Protein AF-V9LJT0-F1 (afdb_monomer_lite)

Secondary structure (DSSP, 8-state):
-PPP--PPPPPTT-----HHHHHHHHHTHHHHHHHHHHHHHHHHHHHHHHHHHHHHHHHHHHHHHHHHHHHHHHHHHHHHHHHHHHT-PPEEEEETTEEEEE---S---SSS---------------PPPPP---

Foldseek 3Di:
DDDDDDDDDDDPPDDDDDVVVVCCVVPVPVVVVVVVVVVVVVVVVVVVVVVVVVVVVVVVVVVVVVVVVVVVVVVVVVVVVVVVVVVQDWDWDDDPVDIDTDTDDDDDPPPDDDPPPDDDDPDDPDDDDDDDDDD

InterPro domains:
  IPR019186 Nucleolar protein 12 [PF09805] (10-92)
  IPR019186 Nucleolar protein 12 [PTHR14577] (5-121)

pLDDT: mean 78.11, std 17.71, range [41.09, 97.5]

Organism: Callorhinchus milii (NCBI:txid7868)

Radius of gyration: 44.55 Å; chains: 1; bounding box: 91×82×110 Å

Structure (mmCIF, N/CA/C/O backbone):
data_AF-V9LJT0-F1
#
_entry.id   AF-V9LJT0-F1
#
loop_
_atom_site.group_PDB
_atom_site.id
_atom_site.type_symbol
_atom_site.label_atom_id
_atom_site.label_alt_id
_atom_site.label_comp_id
_atom_site.label_asym_id
_atom_site.label_entity_id
_atom_site.label_seq_id
_atom_site.pdbx_PDB_ins_code
_atom_site.Cartn_x
_atom_site.Cartn_y
_atom_site.Cartn_z
_atom_site.occupancy
_atom_site.B_iso_or_equiv
_atom_site.auth_seq_id
_atom_site.auth_comp_id
_atom_site.auth_asym_id
_atom_site.auth_atom_id
_atom_site.pdbx_PDB_model_num
ATOM 1 N N . MET A 1 1 ? 3.119 -29.505 -48.122 1.00 48.72 1 MET A N 1
ATOM 2 C CA . MET A 1 1 ? 4.091 -30.139 -47.200 1.00 48.72 1 MET A CA 1
ATOM 3 C C . MET A 1 1 ? 5.320 -29.236 -47.062 1.00 48.72 1 MET A C 1
ATOM 5 O O . MET A 1 1 ? 6.194 -29.288 -47.915 1.00 48.72 1 MET A O 1
ATOM 9 N N . GLY A 1 2 ? 5.370 -28.348 -46.063 1.00 54.59 2 GLY A N 1
ATOM 10 C CA . GLY A 1 2 ? 6.514 -27.445 -45.847 1.00 54.59 2 GLY A CA 1
ATOM 11 C C . GLY A 1 2 ? 7.481 -28.022 -44.814 1.00 54.59 2 GLY A C 1
ATOM 12 O O . GLY A 1 2 ? 7.089 -28.241 -43.670 1.00 54.59 2 GLY A O 1
ATOM 13 N N . LYS A 1 3 ? 8.733 -28.298 -45.200 1.00 58.88 3 LYS A N 1
ATOM 14 C CA . LYS A 1 3 ? 9.759 -28.801 -44.274 1.00 58.88 3 LYS A CA 1
ATOM 15 C C . LYS A 1 3 ? 10.220 -27.670 -43.348 1.00 58.88 3 LYS A C 1
ATOM 17 O O . LYS A 1 3 ? 10.777 -26.677 -43.808 1.00 58.88 3 LYS A O 1
ATOM 22 N N . ARG A 1 4 ? 9.999 -27.830 -42.040 1.00 60.34 4 ARG A N 1
ATOM 23 C CA . ARG A 1 4 ? 10.544 -26.946 -40.999 1.00 60.34 4 ARG A CA 1
ATOM 24 C C . ARG A 1 4 ? 12.040 -27.228 -40.849 1.00 60.34 4 ARG A C 1
ATOM 26 O O . ARG A 1 4 ? 12.428 -28.329 -40.472 1.00 60.34 4 ARG A O 1
ATOM 33 N N . GLN A 1 5 ? 12.870 -26.238 -41.156 1.00 62.62 5 GLN A N 1
ATOM 34 C CA . GLN A 1 5 ? 14.303 -26.264 -40.862 1.00 62.62 5 GLN A CA 1
ATOM 35 C C . GLN A 1 5 ? 14.486 -26.106 -39.343 1.00 62.62 5 GLN A C 1
ATOM 37 O O . GLN A 1 5 ? 14.169 -25.055 -38.786 1.00 62.62 5 GLN A O 1
ATOM 42 N N . HIS A 1 6 ? 14.969 -27.145 -38.661 1.00 57.81 6 HIS A N 1
ATOM 43 C CA . HIS A 1 6 ? 15.382 -27.053 -37.261 1.00 57.81 6 HIS A CA 1
ATOM 44 C C . HIS A 1 6 ? 16.831 -26.554 -37.213 1.00 57.81 6 HIS A C 1
ATOM 46 O O . HIS A 1 6 ? 17.746 -27.271 -37.611 1.00 57.81 6 HIS A O 1
ATOM 52 N N . LYS A 1 7 ? 17.055 -25.318 -36.744 1.00 65.44 7 LYS A N 1
ATOM 53 C CA . LYS A 1 7 ? 18.414 -24.838 -36.454 1.00 65.44 7 LYS A CA 1
ATOM 54 C C . LYS A 1 7 ? 18.955 -25.602 -35.241 1.00 65.44 7 LYS A C 1
ATOM 56 O O . LYS A 1 7 ? 18.362 -25.542 -34.167 1.00 65.44 7 LYS A O 1
ATOM 61 N N . ALA A 1 8 ? 20.052 -26.332 -35.432 1.00 70.25 8 ALA A N 1
ATOM 62 C CA . ALA A 1 8 ? 20.725 -27.070 -34.368 1.00 70.25 8 ALA A CA 1
ATOM 63 C C . ALA A 1 8 ? 21.274 -26.112 -33.297 1.00 70.25 8 ALA A C 1
ATOM 65 O O . ALA A 1 8 ? 21.804 -25.047 -33.622 1.00 70.25 8 ALA A O 1
ATOM 66 N N . ALA A 1 9 ? 21.143 -26.496 -32.025 1.00 70.25 9 ALA A N 1
ATOM 67 C CA . ALA A 1 9 ? 21.670 -25.727 -30.905 1.00 70.25 9 ALA A CA 1
ATOM 68 C C . ALA A 1 9 ? 23.215 -25.723 -30.923 1.00 70.25 9 ALA A C 1
ATOM 70 O O . ALA A 1 9 ? 23.825 -26.750 -31.240 1.00 70.25 9 ALA A O 1
ATOM 71 N N . PRO A 1 10 ? 23.862 -24.589 -30.601 1.00 67.94 10 PRO A N 1
ATOM 72 C CA . PRO A 1 10 ? 25.317 -24.491 -30.581 1.00 67.94 10 PRO A CA 1
ATOM 73 C C . PRO A 1 10 ? 25.921 -25.391 -29.492 1.00 67.94 10 PRO A C 1
ATOM 75 O O . PRO A 1 10 ? 25.362 -25.541 -28.405 1.00 67.94 10 PRO A O 1
ATOM 78 N N . ARG A 1 11 ? 27.071 -26.005 -29.794 1.00 74.94 11 ARG A N 1
ATOM 79 C CA . ARG A 1 11 ? 27.786 -26.906 -28.876 1.00 74.94 11 ARG A CA 1
ATOM 80 C C . ARG A 1 11 ? 28.473 -26.105 -27.754 1.00 74.94 11 ARG A C 1
ATOM 82 O O . ARG A 1 11 ? 29.006 -25.029 -28.034 1.00 74.94 11 ARG A O 1
ATOM 89 N N . PRO A 1 12 ? 28.528 -26.621 -26.512 1.00 68.56 12 PRO A N 1
ATOM 90 C CA . PRO A 1 12 ? 29.257 -25.967 -25.427 1.00 68.56 12 PRO A CA 1
ATOM 91 C C . PRO A 1 12 ? 30.751 -25.875 -25.782 1.00 68.56 12 PRO A C 1
ATOM 93 O O . PRO A 1 12 ? 31.402 -26.895 -25.990 1.00 68.56 12 PRO A O 1
ATOM 96 N N . GLY A 1 13 ? 31.270 -24.647 -25.908 1.00 69.75 13 GLY A N 1
ATOM 97 C CA . GLY A 1 13 ? 32.678 -24.359 -26.226 1.00 69.75 13 GLY A CA 1
ATOM 98 C C . GLY A 1 13 ? 32.938 -23.589 -27.529 1.00 69.75 13 GLY A C 1
ATOM 99 O O . GLY A 1 13 ? 34.070 -23.176 -27.762 1.00 69.75 13 GLY A O 1
ATOM 100 N N . SER A 1 14 ? 31.934 -23.338 -28.380 1.00 71.75 14 SER A N 1
ATOM 101 C CA . SER A 1 14 ? 32.137 -22.506 -29.576 1.00 71.75 14 SER A CA 1
ATOM 102 C C . SER A 1 14 ? 32.082 -21.011 -29.236 1.00 71.75 14 SER A C 1
ATOM 104 O O . SER A 1 14 ? 31.001 -20.468 -29.005 1.00 71.75 14 SER A O 1
ATOM 106 N N . VAL A 1 15 ? 33.229 -20.327 -29.245 1.00 74.75 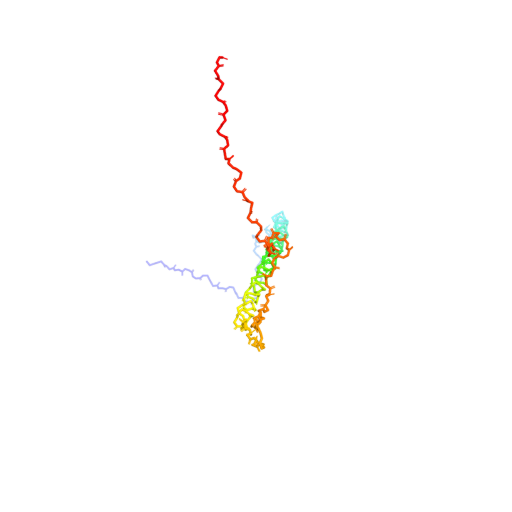15 VAL A N 1
ATOM 107 C CA . VAL A 1 15 ? 33.285 -18.857 -29.204 1.00 74.75 15 VAL A CA 1
ATOM 108 C C . VAL A 1 15 ? 33.133 -18.336 -30.632 1.00 74.75 15 VAL A C 1
ATOM 110 O O . VAL A 1 15 ? 34.067 -18.396 -31.429 1.00 74.75 15 VAL A O 1
ATOM 113 N N . SER A 1 16 ? 31.939 -17.858 -30.984 1.00 75.75 16 SER A N 1
ATOM 114 C CA . SER A 1 16 ? 31.675 -17.257 -32.294 1.00 75.75 16 SER A CA 1
ATOM 115 C C . SER A 1 16 ? 31.823 -15.739 -32.229 1.00 75.75 16 SER A C 1
ATOM 117 O O . SER A 1 16 ? 31.064 -15.071 -31.525 1.00 75.75 16 SER A O 1
ATOM 119 N N . PHE A 1 17 ? 32.754 -15.184 -33.000 1.00 79.62 17 PHE A N 1
ATOM 120 C CA . PHE A 1 17 ? 32.875 -13.740 -33.186 1.00 79.62 17 PHE A CA 1
ATOM 121 C C . PHE A 1 17 ? 32.018 -13.312 -34.376 1.00 79.62 17 PHE A C 1
ATOM 123 O O . PHE A 1 17 ? 32.456 -13.374 -35.521 1.00 79.62 17 PHE A O 1
ATOM 130 N N . SER A 1 18 ? 30.777 -12.904 -34.113 1.00 88.56 18 SER A N 1
ATOM 131 C CA . SER A 1 18 ? 29.933 -12.304 -35.146 1.00 88.56 18 SER A CA 1
ATOM 132 C C . SER A 1 18 ? 30.342 -10.846 -35.370 1.00 88.56 18 SER A C 1
ATOM 134 O O . SER A 1 18 ? 30.571 -10.073 -34.431 1.00 88.56 18 SER A O 1
ATOM 136 N N . GLU A 1 19 ? 30.423 -10.439 -36.633 1.00 88.94 19 GLU A N 1
ATOM 137 C CA . GLU A 1 19 ? 30.729 -9.049 -36.970 1.00 88.94 19 GLU A CA 1
ATOM 138 C C . GLU A 1 19 ? 29.647 -8.084 -36.482 1.00 88.94 19 GLU A C 1
ATOM 140 O O . GLU A 1 19 ? 29.955 -6.962 -36.089 1.00 88.94 19 GLU A O 1
ATOM 145 N N . GLU A 1 20 ? 28.388 -8.518 -36.458 1.00 88.44 20 GLU A N 1
ATOM 146 C CA . GLU A 1 20 ? 27.263 -7.718 -35.971 1.00 88.44 20 GLU A CA 1
ATOM 147 C C . GLU A 1 20 ? 27.395 -7.410 -34.477 1.00 88.44 20 GLU A C 1
ATOM 149 O O . GLU A 1 20 ? 27.335 -6.243 -34.083 1.00 88.44 20 GLU A O 1
ATOM 154 N N . SER A 1 21 ? 27.683 -8.418 -33.644 1.00 88.19 21 SER A N 1
ATOM 155 C CA . SER A 1 21 ? 27.914 -8.194 -32.213 1.00 88.19 21 SER A CA 1
ATOM 156 C C . SER A 1 21 ? 29.172 -7.360 -31.973 1.00 88.19 21 SER A C 1
ATOM 158 O O . SER A 1 21 ? 29.186 -6.531 -31.064 1.00 88.19 21 SER A O 1
ATOM 160 N N . ARG A 1 22 ? 30.206 -7.489 -32.819 1.00 89.19 22 ARG A N 1
ATOM 161 C CA . ARG A 1 22 ? 31.381 -6.603 -32.782 1.00 89.19 22 ARG A CA 1
ATOM 162 C C . ARG A 1 22 ? 31.010 -5.152 -33.106 1.00 89.19 22 ARG A C 1
ATOM 164 O O . ARG A 1 22 ? 31.436 -4.246 -32.391 1.00 89.19 22 ARG A O 1
ATOM 171 N N . ARG A 1 23 ? 30.211 -4.913 -34.151 1.00 91.38 23 ARG A N 1
ATOM 172 C CA . ARG A 1 23 ? 29.741 -3.570 -34.537 1.00 91.38 23 ARG A CA 1
ATOM 173 C C . ARG A 1 23 ? 28.893 -2.946 -33.435 1.00 91.38 23 ARG A C 1
ATOM 175 O O . ARG A 1 23 ? 29.111 -1.786 -33.093 1.00 91.38 23 ARG A O 1
ATOM 182 N N . GLU A 1 24 ? 27.985 -3.702 -32.829 1.00 90.69 24 GLU A N 1
ATOM 183 C CA . GLU A 1 24 ? 27.163 -3.216 -31.717 1.00 90.69 24 GLU A CA 1
ATOM 184 C C . GLU A 1 24 ? 27.987 -2.976 -30.445 1.00 90.69 24 GLU A C 1
ATOM 186 O O . GLU A 1 24 ? 27.782 -1.989 -29.730 1.00 90.69 24 GLU A O 1
ATOM 191 N N . PHE A 1 25 ? 28.993 -3.807 -30.181 1.00 89.88 25 PHE A N 1
ATOM 192 C CA . PHE A 1 25 ? 29.924 -3.567 -29.086 1.00 89.88 25 PHE A CA 1
ATOM 193 C C . PHE A 1 25 ? 30.704 -2.258 -29.288 1.00 89.88 25 PHE A C 1
ATOM 195 O O . PHE A 1 25 ? 30.734 -1.428 -28.378 1.00 89.88 25 PHE A O 1
ATOM 202 N N . LEU A 1 26 ? 31.256 -2.026 -30.482 1.00 93.50 26 LEU A N 1
ATOM 203 C CA . LEU A 1 26 ? 32.094 -0.857 -30.778 1.00 93.50 26 LEU A CA 1
ATOM 204 C C . LEU A 1 26 ? 31.316 0.443 -31.025 1.00 93.50 26 LEU A C 1
ATOM 206 O O . LEU A 1 26 ? 31.849 1.516 -30.779 1.00 93.50 26 LEU A O 1
ATOM 210 N N . THR A 1 27 ? 30.073 0.395 -31.502 1.00 92.75 27 THR A N 1
ATOM 211 C CA . THR A 1 27 ? 29.300 1.619 -31.817 1.00 92.75 27 THR A CA 1
ATOM 212 C C . THR A 1 27 ? 28.134 1.856 -30.853 1.00 92.75 27 THR A C 1
ATOM 214 O O . THR A 1 27 ? 27.718 2.991 -30.630 1.00 92.75 27 THR A O 1
ATOM 217 N N . GLY A 1 28 ? 27.648 0.811 -30.177 1.00 93.94 28 GLY A N 1
ATOM 218 C CA . GLY A 1 28 ? 26.494 0.855 -29.274 1.00 93.94 28 GLY A CA 1
ATOM 219 C C . GLY A 1 28 ? 26.749 1.488 -27.901 1.00 93.94 28 GLY A C 1
ATOM 220 O O . GLY A 1 28 ? 25.956 1.291 -26.981 1.00 93.94 28 GLY A O 1
ATOM 221 N N . PHE A 1 29 ? 27.831 2.251 -27.712 1.00 94.94 29 PHE A N 1
ATOM 222 C CA . PHE A 1 29 ? 28.150 2.884 -26.425 1.00 94.94 29 PHE A CA 1
ATOM 223 C C . PHE A 1 29 ? 27.045 3.822 -25.932 1.00 94.94 29 PHE A C 1
ATOM 225 O O . PHE A 1 29 ? 26.738 3.826 -24.737 1.00 94.94 29 PHE A O 1
ATOM 232 N N . HIS A 1 30 ? 26.438 4.602 -26.834 1.00 94.75 30 HIS A N 1
ATOM 233 C CA . HIS A 1 30 ? 25.325 5.482 -26.480 1.00 94.75 30 HIS A CA 1
ATOM 234 C C . HIS A 1 30 ? 24.110 4.670 -26.017 1.00 94.75 30 HIS A C 1
ATOM 236 O O . HIS A 1 30 ? 23.588 4.950 -24.939 1.00 94.75 30 HIS A O 1
ATOM 242 N N . LYS A 1 31 ? 23.745 3.604 -26.749 1.00 95.06 31 LYS A N 1
ATOM 243 C CA . LYS A 1 31 ? 22.671 2.676 -26.356 1.00 95.06 31 LYS A CA 1
ATOM 244 C C . LYS A 1 31 ? 22.905 2.127 -24.944 1.00 95.06 31 LYS A C 1
ATOM 246 O O . LYS A 1 31 ? 22.090 2.364 -24.060 1.00 95.06 31 LYS A O 1
ATOM 251 N N . ARG A 1 32 ? 24.082 1.544 -24.675 1.00 94.75 32 ARG A N 1
ATOM 252 C CA . ARG A 1 32 ? 24.428 1.004 -23.342 1.00 94.75 32 ARG A CA 1
ATOM 253 C C . ARG A 1 32 ? 24.471 2.067 -22.247 1.00 94.75 32 ARG A C 1
ATOM 255 O O . ARG A 1 32 ? 24.209 1.784 -21.080 1.00 94.75 32 ARG A O 1
ATOM 262 N N . LYS A 1 33 ? 24.874 3.300 -22.571 1.00 97.00 33 LYS A N 1
ATOM 263 C CA . LYS A 1 33 ? 24.863 4.414 -21.610 1.00 97.00 33 LYS A CA 1
ATOM 264 C C . LYS A 1 33 ? 23.425 4.791 -21.246 1.00 97.00 33 LYS A C 1
ATOM 266 O O . LYS A 1 33 ? 23.141 4.969 -20.064 1.00 97.00 33 LYS A O 1
ATOM 271 N N . VAL A 1 34 ? 22.535 4.876 -22.230 1.00 96.25 34 VAL A N 1
ATOM 272 C CA . VAL A 1 34 ? 21.106 5.142 -22.017 1.00 96.25 34 VAL A CA 1
ATOM 273 C C . VAL A 1 34 ? 20.450 4.002 -21.242 1.00 96.25 34 VAL A C 1
ATOM 275 O O . VAL A 1 34 ? 19.772 4.269 -20.257 1.00 96.25 34 VAL A O 1
ATOM 278 N N . GLU A 1 35 ? 20.712 2.747 -21.603 1.00 95.38 35 GLU A N 1
ATOM 279 C CA . GLU A 1 35 ? 20.187 1.570 -20.900 1.00 95.38 35 GLU A CA 1
ATOM 280 C C . GLU A 1 35 ? 20.605 1.538 -19.432 1.00 95.38 35 GLU A C 1
ATOM 282 O O . GLU A 1 35 ? 19.762 1.350 -18.561 1.00 95.38 35 GLU A O 1
ATOM 287 N N . ARG A 1 36 ? 21.887 1.794 -19.134 1.00 96.88 36 ARG A N 1
ATOM 288 C CA . ARG A 1 36 ? 22.366 1.874 -17.746 1.00 96.88 36 ARG A CA 1
ATOM 289 C C . ARG A 1 36 ? 21.667 2.978 -16.960 1.00 96.88 36 ARG A C 1
ATOM 291 O O . ARG A 1 36 ? 21.248 2.742 -15.833 1.00 96.88 36 ARG A O 1
ATOM 298 N N . ARG A 1 37 ? 21.512 4.168 -17.554 1.00 96.19 37 ARG A N 1
ATOM 299 C CA . ARG A 1 37 ? 20.787 5.283 -16.921 1.00 96.19 37 ARG A CA 1
ATOM 300 C C . ARG A 1 37 ? 19.332 4.913 -16.661 1.00 96.19 37 ARG A C 1
ATOM 302 O O . ARG A 1 37 ? 18.859 5.097 -15.547 1.00 96.19 37 ARG A O 1
ATOM 309 N N . LYS A 1 38 ? 18.656 4.346 -17.661 1.00 97.31 38 LYS A N 1
ATOM 310 C CA . LYS A 1 38 ? 17.263 3.912 -17.559 1.00 97.31 38 LYS A CA 1
ATOM 311 C C . LYS A 1 38 ? 17.091 2.860 -16.464 1.00 97.31 38 LYS A C 1
ATOM 313 O O . LYS A 1 38 ? 16.249 3.038 -15.592 1.00 97.31 38 LYS A O 1
ATOM 318 N N . LYS A 1 39 ? 17.946 1.833 -16.448 1.00 97.19 39 LYS A N 1
ATOM 319 C CA . LYS A 1 39 ? 17.936 0.781 -15.427 1.00 97.19 39 LYS A CA 1
ATOM 320 C C . LYS A 1 39 ? 18.092 1.361 -14.020 1.00 97.19 39 LYS A C 1
ATOM 322 O O . LYS A 1 39 ? 17.265 1.076 -13.166 1.00 97.19 39 LYS A O 1
ATOM 327 N N . ALA A 1 40 ? 19.067 2.246 -13.807 1.00 95.88 40 ALA A N 1
ATOM 328 C CA . ALA A 1 40 ? 19.248 2.901 -12.513 1.00 95.88 40 ALA A CA 1
ATOM 329 C C . ALA A 1 40 ? 18.015 3.731 -12.105 1.00 95.88 40 ALA A C 1
ATOM 331 O O . ALA A 1 40 ? 17.571 3.663 -10.961 1.00 95.88 40 ALA A O 1
ATOM 332 N N . THR A 1 41 ? 17.416 4.485 -13.036 1.00 95.88 41 THR A N 1
ATOM 333 C CA . THR A 1 41 ? 16.203 5.264 -12.733 1.00 95.88 41 THR A CA 1
ATOM 334 C C . THR A 1 41 ? 14.988 4.388 -12.448 1.00 95.88 41 THR A C 1
ATOM 336 O O . THR A 1 41 ? 14.180 4.737 -11.591 1.00 95.88 41 THR A O 1
ATOM 339 N N . ASP A 1 42 ? 14.846 3.266 -13.150 1.00 97.25 42 ASP A N 1
ATOM 340 C CA . ASP A 1 42 ? 13.718 2.354 -12.981 1.00 97.25 42 ASP A CA 1
ATOM 341 C C . ASP A 1 42 ? 13.840 1.582 -11.660 1.00 97.25 42 ASP A C 1
ATOM 343 O O . ASP A 1 42 ? 12.855 1.486 -10.931 1.00 97.25 42 ASP A O 1
ATOM 347 N N . GLU A 1 43 ? 15.047 1.149 -11.281 1.00 96.69 43 GLU A N 1
ATOM 348 C CA . GLU A 1 43 ? 15.327 0.547 -9.969 1.00 96.69 43 GLU A CA 1
ATOM 349 C C . GLU A 1 43 ? 15.018 1.514 -8.816 1.00 96.69 43 GLU A C 1
ATOM 351 O O . GLU A 1 43 ? 14.367 1.132 -7.844 1.00 96.69 43 GLU A O 1
ATOM 356 N N . ILE A 1 44 ? 15.421 2.786 -8.927 1.00 95.75 44 ILE A N 1
ATOM 357 C CA . ILE A 1 44 ? 15.102 3.809 -7.916 1.00 95.75 44 ILE A CA 1
ATOM 358 C C . ILE A 1 44 ? 13.584 4.020 -7.816 1.00 95.75 44 ILE A C 1
ATOM 360 O O . ILE A 1 44 ? 13.035 4.066 -6.715 1.00 95.75 44 ILE A O 1
ATOM 364 N N . LYS A 1 45 ? 12.883 4.112 -8.953 1.00 96.88 45 LYS A N 1
ATOM 365 C CA . LYS A 1 45 ? 11.419 4.266 -8.980 1.00 96.88 45 LYS A CA 1
ATOM 366 C C . LYS A 1 45 ? 10.696 3.062 -8.381 1.00 96.88 45 LYS A C 1
ATOM 368 O O . LYS A 1 45 ? 9.681 3.253 -7.715 1.00 96.88 45 LYS A O 1
ATOM 373 N N . GLN A 1 46 ? 11.173 1.844 -8.634 1.00 97.50 46 GLN A N 1
ATOM 374 C CA . GLN A 1 46 ? 10.597 0.625 -8.062 1.00 97.50 46 GLN A CA 1
ATOM 375 C C . GLN A 1 46 ? 10.739 0.617 -6.542 1.00 97.50 46 GLN A C 1
ATOM 377 O O . GLN A 1 46 ? 9.725 0.522 -5.854 1.00 97.50 46 GLN A O 1
ATOM 382 N N . LYS A 1 47 ? 11.951 0.855 -6.027 1.00 96.62 47 LYS A N 1
ATOM 383 C CA . LYS A 1 47 ? 12.202 0.943 -4.581 1.00 96.62 47 LYS A CA 1
ATOM 384 C C . LYS A 1 47 ? 11.332 2.006 -3.910 1.00 96.62 47 LYS A C 1
ATOM 386 O O . LYS A 1 47 ? 10.713 1.742 -2.888 1.00 96.62 47 LYS A O 1
ATOM 391 N N . LEU A 1 48 ? 11.201 3.188 -4.519 1.00 96.50 48 LEU A N 1
ATOM 392 C CA . LEU A 1 48 ? 10.342 4.248 -3.983 1.00 96.50 48 LEU A CA 1
ATOM 393 C C . LEU A 1 48 ? 8.863 3.829 -3.916 1.00 96.50 48 LEU A C 1
ATOM 395 O O . LEU A 1 48 ? 8.179 4.128 -2.940 1.00 96.50 48 LEU A O 1
ATOM 399 N N . LYS A 1 49 ? 8.355 3.142 -4.945 1.00 97.25 49 LYS A N 1
ATOM 400 C CA . LYS A 1 49 ? 6.969 2.648 -4.963 1.00 97.25 49 LYS A CA 1
ATOM 401 C C . LYS A 1 49 ? 6.730 1.562 -3.919 1.00 97.25 49 LYS A C 1
ATOM 403 O O . LYS A 1 49 ? 5.661 1.541 -3.313 1.00 97.25 49 LYS A O 1
ATOM 408 N N . GLU A 1 50 ? 7.691 0.667 -3.728 1.00 96.94 50 GLU A N 1
ATOM 409 C CA . GLU A 1 50 ? 7.623 -0.389 -2.717 1.00 96.94 50 GLU A CA 1
ATOM 410 C C . GLU A 1 50 ? 7.583 0.199 -1.308 1.00 96.94 50 GLU A C 1
ATOM 412 O O . GLU A 1 50 ? 6.679 -0.138 -0.547 1.00 96.94 50 GLU A O 1
ATOM 417 N N . GLU A 1 51 ? 8.456 1.162 -1.006 1.00 95.75 51 GLU A N 1
ATOM 418 C CA . GLU A 1 51 ? 8.446 1.879 0.273 1.00 95.75 51 GLU A CA 1
ATOM 419 C C . GLU A 1 51 ? 7.124 2.625 0.499 1.00 95.75 51 GLU A C 1
ATOM 421 O O . GLU A 1 51 ? 6.488 2.484 1.542 1.00 95.75 51 GLU A O 1
ATOM 426 N N . GLN A 1 52 ? 6.616 3.344 -0.508 1.00 95.31 52 GLN A N 1
ATOM 427 C CA . GLN A 1 52 ? 5.304 3.997 -0.406 1.00 95.31 52 GLN A CA 1
ATOM 428 C C . GLN A 1 52 ? 4.168 3.003 -0.152 1.00 95.31 52 GLN A C 1
ATOM 430 O O . GLN A 1 52 ? 3.237 3.299 0.600 1.00 95.31 52 GLN A O 1
ATOM 435 N N . ARG A 1 53 ? 4.207 1.835 -0.800 1.00 96.56 53 ARG A N 1
ATOM 436 C CA . ARG A 1 53 ? 3.208 0.784 -0.594 1.00 96.56 53 ARG A CA 1
ATOM 437 C C . ARG A 1 53 ? 3.305 0.224 0.819 1.00 96.56 53 ARG A C 1
ATOM 439 O O . ARG A 1 53 ? 2.271 0.062 1.459 1.00 96.56 53 ARG A O 1
ATOM 446 N N . ARG A 1 54 ? 4.520 -0.027 1.302 1.00 96.75 54 ARG A N 1
ATOM 447 C CA . ARG A 1 54 ? 4.781 -0.531 2.648 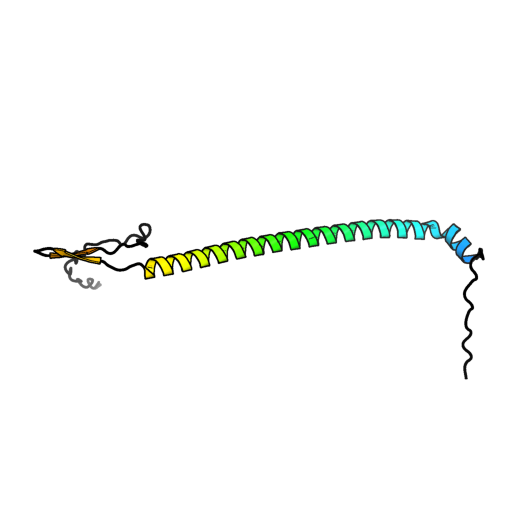1.00 96.75 54 ARG A CA 1
ATOM 448 C C . ARG A 1 54 ? 4.237 0.418 3.711 1.00 96.75 54 ARG A C 1
ATOM 450 O O . ARG A 1 54 ? 3.399 -0.003 4.499 1.00 96.75 54 ARG A O 1
ATOM 457 N N . VAL A 1 55 ? 4.584 1.702 3.635 1.00 96.06 55 VAL A N 1
ATOM 458 C CA . VAL A 1 55 ? 4.097 2.732 4.569 1.00 96.06 55 VAL A CA 1
ATOM 459 C C . VAL A 1 55 ? 2.568 2.816 4.572 1.00 96.06 55 VAL A C 1
ATOM 461 O O . VAL A 1 55 ? 1.948 2.919 5.628 1.00 96.06 55 VAL A O 1
ATOM 464 N N . LYS A 1 56 ? 1.921 2.745 3.400 1.00 95.81 56 LYS A N 1
ATOM 465 C CA . LYS A 1 56 ? 0.450 2.755 3.314 1.00 95.81 56 LYS A CA 1
ATOM 466 C C . LYS A 1 56 ? -0.181 1.538 3.984 1.00 95.81 56 LYS A C 1
ATOM 468 O O . LYS A 1 56 ? -1.191 1.686 4.666 1.00 95.81 56 LYS A O 1
ATOM 473 N N . VAL A 1 57 ? 0.388 0.353 3.769 1.00 96.38 57 VAL A N 1
ATOM 474 C CA . VAL A 1 57 ? -0.112 -0.895 4.358 1.00 96.38 57 VAL A CA 1
ATOM 475 C C . VAL A 1 57 ? 0.092 -0.899 5.869 1.00 96.38 57 VAL A C 1
ATOM 477 O O . VAL A 1 57 ? -0.842 -1.232 6.590 1.00 96.38 57 VAL A O 1
ATOM 480 N N . GLU A 1 58 ? 1.266 -0.490 6.350 1.00 95.25 58 GLU A N 1
ATOM 481 C CA . GLU A 1 58 ? 1.567 -0.387 7.783 1.00 95.25 58 GLU A CA 1
ATOM 482 C C . GLU A 1 58 ? 0.611 0.598 8.468 1.00 95.25 58 GLU A C 1
ATOM 484 O O . GLU A 1 58 ? -0.096 0.208 9.394 1.00 95.25 58 GLU A O 1
ATOM 489 N N . ARG A 1 59 ? 0.451 1.810 7.920 1.00 95.69 59 ARG A N 1
ATOM 490 C CA . ARG A 1 59 ? -0.500 2.804 8.443 1.00 95.69 59 ARG A CA 1
ATOM 491 C C . ARG A 1 59 ? -1.942 2.297 8.452 1.00 95.69 59 ARG A C 1
ATOM 493 O O . ARG A 1 59 ? -2.687 2.565 9.390 1.00 95.69 59 ARG A O 1
ATOM 500 N N . HIS A 1 60 ? -2.369 1.599 7.399 1.00 96.12 60 HIS A N 1
ATOM 501 C CA . HIS A 1 60 ? -3.720 1.044 7.347 1.00 96.12 60 HIS A CA 1
ATOM 502 C C . HIS A 1 60 ? -3.910 -0.066 8.383 1.00 96.12 60 HIS A C 1
ATOM 504 O O . HIS A 1 60 ? -4.930 -0.090 9.064 1.00 96.12 60 HIS A O 1
ATOM 510 N N . LYS A 1 61 ? -2.919 -0.947 8.545 1.00 96.50 61 LYS A N 1
ATOM 511 C CA . LYS A 1 61 ? -2.939 -2.011 9.551 1.00 96.50 61 LYS A CA 1
ATOM 512 C C . LYS A 1 61 ? -3.018 -1.440 10.965 1.00 96.50 61 LYS A C 1
ATOM 514 O O . LYS A 1 61 ? -3.816 -1.921 11.759 1.00 96.50 61 LYS A O 1
ATOM 519 N N . GLU A 1 62 ? -2.227 -0.414 11.264 1.00 95.00 62 GLU A N 1
ATOM 520 C CA . GLU A 1 62 ? -2.278 0.290 12.548 1.00 95.00 62 GLU A CA 1
ATOM 521 C C . GLU A 1 62 ? -3.641 0.941 12.773 1.00 95.00 62 GLU A C 1
ATOM 523 O O . GLU A 1 62 ? -4.241 0.750 13.823 1.00 95.00 62 GLU A O 1
ATOM 528 N N . TYR A 1 63 ? -4.176 1.641 11.770 1.00 93.31 63 TYR A N 1
ATOM 529 C CA . TYR A 1 63 ? -5.502 2.247 11.861 1.00 93.31 63 TYR A CA 1
ATOM 530 C C . TYR A 1 63 ? -6.601 1.213 12.146 1.00 93.31 63 TYR A C 1
ATOM 532 O O . TYR A 1 63 ? -7.427 1.420 13.032 1.00 93.31 63 TYR A O 1
ATOM 540 N N . VAL A 1 64 ? -6.593 0.088 11.426 1.00 95.12 64 VAL A N 1
ATOM 541 C CA . VAL A 1 64 ? -7.549 -1.009 11.638 1.00 95.12 64 VAL A CA 1
ATOM 542 C C . VAL A 1 64 ? -7.383 -1.616 13.028 1.00 95.12 64 VAL A C 1
ATOM 544 O O . VAL A 1 64 ? -8.381 -1.879 13.687 1.00 95.12 64 VAL A O 1
ATOM 547 N N . LYS A 1 65 ? -6.144 -1.787 13.501 1.00 96.06 65 LYS A N 1
ATOM 548 C CA . LYS A 1 65 ? -5.865 -2.286 14.849 1.00 96.06 65 LYS A CA 1
ATOM 549 C C . LYS A 1 65 ? -6.438 -1.355 15.923 1.00 96.06 65 LYS A C 1
ATOM 551 O O . LYS A 1 65 ? -7.196 -1.823 16.758 1.00 96.06 65 LYS A O 1
ATOM 556 N N . MET A 1 66 ? -6.158 -0.053 15.858 1.00 93.44 66 MET A N 1
ATOM 557 C CA . MET A 1 66 ? -6.695 0.923 16.821 1.00 93.44 66 MET A CA 1
ATOM 558 C C . MET A 1 66 ? -8.228 0.970 16.806 1.00 93.44 66 MET A C 1
ATOM 560 O O . MET A 1 66 ? -8.869 1.164 17.836 1.00 93.44 66 MET A O 1
ATOM 564 N N . PHE A 1 67 ? -8.831 0.816 15.624 1.00 92.12 67 PHE A N 1
ATOM 565 C CA . PHE A 1 67 ? -10.282 0.750 15.494 1.00 92.12 67 PHE A CA 1
ATOM 566 C C . PHE A 1 67 ? -10.856 -0.515 16.141 1.00 92.12 67 PHE A C 1
ATOM 568 O O . PHE A 1 67 ? -11.860 -0.437 16.843 1.00 92.12 67 PHE A O 1
ATOM 575 N N . GLN A 1 68 ? -10.203 -1.657 15.928 1.00 93.62 68 GLN A N 1
ATOM 576 C CA . GLN A 1 68 ? -10.594 -2.933 16.513 1.00 93.62 68 GLN A CA 1
ATOM 577 C C . GLN A 1 68 ? -10.463 -2.912 18.042 1.00 93.62 68 GLN A C 1
ATOM 579 O O . GLN A 1 68 ? -11.426 -3.243 18.718 1.00 93.62 68 GLN A O 1
ATOM 584 N N . GLU A 1 69 ? -9.346 -2.416 18.578 1.00 92.69 69 GLU A N 1
ATOM 585 C CA . GLU A 1 69 ? -9.136 -2.256 20.026 1.00 92.69 69 GLU A CA 1
ATOM 586 C C . GLU A 1 69 ? -10.210 -1.361 20.660 1.00 92.69 69 GLU A C 1
ATOM 588 O O . GLU A 1 69 ? -10.752 -1.675 21.715 1.00 92.69 69 GLU A O 1
ATOM 593 N N . ARG A 1 70 ? -10.576 -0.255 19.996 1.00 92.25 70 ARG A N 1
ATOM 594 C CA . ARG A 1 70 ? -11.665 0.609 20.471 1.00 92.25 70 ARG A CA 1
ATOM 595 C C . ARG A 1 70 ? -13.010 -0.111 20.467 1.00 92.25 70 ARG A C 1
ATOM 597 O O . ARG A 1 70 ? -13.822 0.135 21.352 1.00 92.25 70 ARG A O 1
ATOM 604 N N . LYS A 1 71 ? -13.278 -0.925 19.447 1.00 90.75 71 LYS A N 1
ATOM 605 C CA . LYS A 1 71 ? -14.528 -1.677 19.352 1.00 90.75 71 LYS A CA 1
ATOM 606 C C . LYS A 1 71 ? -14.608 -2.734 20.454 1.00 90.75 71 LYS A C 1
ATOM 608 O O . LYS A 1 71 ? -15.631 -2.807 21.116 1.00 90.75 71 LYS A O 1
ATOM 613 N N . GLU A 1 72 ? -13.527 -3.476 20.671 1.00 90.75 72 GLU A N 1
ATOM 614 C CA . GLU A 1 72 ? -13.421 -4.479 21.738 1.00 90.75 72 GLU A CA 1
ATOM 615 C C . GLU A 1 72 ? -13.623 -3.844 23.119 1.00 90.75 72 GLU A C 1
ATOM 617 O O . GLU A 1 72 ? -14.411 -4.348 23.905 1.00 90.75 72 GLU A O 1
ATOM 622 N N . ALA A 1 73 ? -13.022 -2.678 23.380 1.00 90.38 73 ALA A N 1
ATOM 623 C CA . ALA A 1 73 ? -13.229 -1.959 24.639 1.00 90.38 73 ALA A CA 1
ATOM 624 C C . ALA A 1 73 ? -14.684 -1.493 24.857 1.00 90.38 73 ALA A C 1
ATOM 626 O O . ALA A 1 73 ? -15.138 -1.405 25.995 1.00 90.38 73 ALA A O 1
ATOM 627 N N . LEU A 1 74 ? -15.414 -1.158 23.786 1.00 88.25 74 LEU A N 1
ATOM 628 C CA . LEU A 1 74 ? -16.837 -0.812 23.885 1.00 88.25 74 LEU A CA 1
ATOM 629 C C . LEU A 1 74 ? -17.701 -2.048 24.159 1.00 88.25 74 LEU A C 1
ATOM 631 O O . LEU A 1 74 ? -18.633 -1.958 24.948 1.00 88.25 74 LEU A O 1
ATOM 635 N N . GLU A 1 75 ? -17.380 -3.174 23.523 1.00 87.25 75 GLU A N 1
ATOM 636 C CA . GLU A 1 75 ? -18.069 -4.453 23.726 1.00 87.25 75 GLU A CA 1
ATOM 637 C C . GLU A 1 75 ? -17.845 -4.979 25.154 1.00 87.25 75 GLU A C 1
ATOM 639 O O . GLU A 1 75 ? -18.807 -5.311 25.836 1.00 87.25 75 GLU A O 1
ATOM 644 N N . GLU A 1 76 ? -16.612 -4.925 25.670 1.00 83.25 76 GLU A N 1
ATOM 645 C CA . GLU A 1 76 ? -16.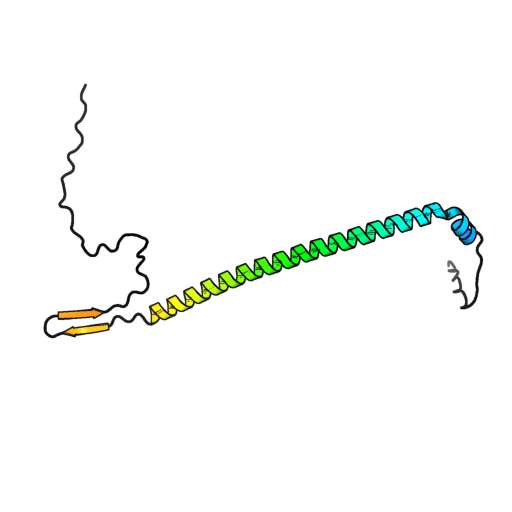291 -5.291 27.060 1.00 83.25 76 GLU A CA 1
ATOM 646 C C . GLU A 1 76 ? -17.036 -4.413 28.082 1.00 83.25 76 GLU A C 1
ATOM 648 O O . GLU A 1 76 ? -17.515 -4.903 29.105 1.00 83.25 76 GLU A O 1
ATOM 653 N N . ALA A 1 77 ? -17.170 -3.111 27.808 1.00 80.38 77 ALA A N 1
ATOM 654 C CA . ALA A 1 77 ? -17.929 -2.210 28.672 1.00 80.38 77 ALA A CA 1
ATOM 655 C C . ALA A 1 77 ? -19.430 -2.549 28.689 1.00 80.38 77 ALA A C 1
ATOM 657 O O . ALA A 1 77 ? -20.052 -2.497 29.748 1.00 80.38 77 ALA A O 1
ATOM 658 N N . GLU A 1 78 ? -20.001 -2.915 27.539 1.00 80.88 78 GLU A N 1
ATOM 659 C CA . GLU A 1 78 ? -21.398 -3.349 27.432 1.00 80.88 78 GLU A CA 1
ATOM 660 C C . GLU A 1 78 ? -21.635 -4.681 28.163 1.00 80.88 78 GLU A C 1
ATOM 662 O O . GLU A 1 78 ? -22.620 -4.820 28.888 1.00 80.88 78 GLU A O 1
ATOM 667 N N . GLU A 1 79 ? -20.718 -5.646 28.043 1.00 79.88 79 GLU A N 1
ATOM 668 C CA . GLU A 1 79 ? -20.779 -6.909 28.792 1.00 79.88 79 GLU A CA 1
ATOM 669 C C . GLU A 1 79 ? -20.729 -6.684 30.311 1.00 79.88 79 GLU A C 1
ATOM 671 O O . GLU A 1 79 ? -21.473 -7.318 31.068 1.00 79.88 79 GLU A O 1
ATOM 676 N N . LEU A 1 80 ? -19.878 -5.762 30.772 1.00 78.25 80 LEU A N 1
ATOM 677 C CA . LEU A 1 80 ? -19.776 -5.420 32.188 1.00 78.25 80 LEU A CA 1
ATOM 678 C C . LEU A 1 80 ? -21.062 -4.764 32.704 1.00 78.25 80 LEU A C 1
ATOM 680 O O . LEU A 1 80 ? -21.531 -5.120 33.786 1.00 78.25 80 LEU A O 1
ATOM 684 N N . ASP A 1 81 ? -21.649 -3.852 31.931 1.00 78.94 81 ASP A N 1
ATOM 685 C CA . ASP A 1 81 ? -22.923 -3.217 32.272 1.00 78.94 81 ASP A CA 1
ATOM 686 C C . ASP A 1 81 ? -24.063 -4.245 32.359 1.00 78.94 81 ASP A C 1
ATOM 688 O O . ASP A 1 81 ? -24.822 -4.278 33.330 1.00 78.94 81 ASP A O 1
ATOM 692 N N . GLN A 1 82 ? -24.132 -5.190 31.417 1.00 78.38 82 GLN A N 1
ATOM 693 C CA . GLN A 1 82 ? -25.099 -6.292 31.475 1.00 78.38 82 GLN A CA 1
ATOM 694 C C . GLN A 1 82 ? -24.924 -7.163 32.729 1.00 78.38 82 GLN A C 1
ATOM 696 O O . GLN A 1 82 ? -25.911 -7.573 33.346 1.00 78.38 82 GLN A O 1
ATOM 701 N N . LEU A 1 83 ? -23.686 -7.442 33.148 1.00 74.12 83 LEU A N 1
ATOM 702 C CA . LEU A 1 83 ? -23.426 -8.199 34.373 1.00 74.12 83 LEU A CA 1
ATOM 703 C C . LEU A 1 83 ? -23.835 -7.413 35.628 1.00 74.12 83 LEU A C 1
ATOM 705 O O . LEU A 1 83 ? -24.453 -7.979 36.532 1.00 74.12 83 LEU A O 1
ATOM 709 N N . VAL A 1 84 ? -23.520 -6.116 35.679 1.00 73.06 84 VAL A N 1
ATOM 710 C CA . VAL A 1 84 ? -23.867 -5.226 36.796 1.00 73.06 84 VAL A CA 1
ATOM 711 C C . VAL A 1 84 ? -25.380 -5.057 36.912 1.00 73.06 84 VAL A C 1
ATOM 713 O O . VAL A 1 84 ? -25.925 -5.200 38.005 1.00 73.06 84 VAL A O 1
ATOM 716 N N . THR A 1 85 ? -26.075 -4.819 35.800 1.00 71.19 85 THR A N 1
ATOM 717 C CA . THR A 1 85 ? -27.544 -4.726 35.761 1.00 71.19 85 THR A CA 1
ATOM 718 C C . THR A 1 85 ? -28.212 -6.046 36.137 1.00 71.19 85 THR A C 1
ATOM 720 O O . THR A 1 85 ? -29.219 -6.036 36.840 1.00 71.19 85 THR A O 1
ATOM 723 N N . SER A 1 86 ? -27.632 -7.188 35.755 1.00 72.88 86 SER A N 1
ATOM 724 C CA . SER A 1 86 ? -28.132 -8.510 36.160 1.00 72.88 86 SER A CA 1
ATOM 725 C C . SER A 1 86 ? -27.962 -8.780 37.659 1.00 72.88 86 SER A C 1
ATOM 727 O O . SER A 1 86 ? -28.798 -9.453 38.252 1.00 72.88 86 SER A O 1
ATOM 729 N N . GLN A 1 87 ? -26.898 -8.264 38.286 1.00 64.88 87 GLN A N 1
ATOM 730 C CA . GLN A 1 87 ? -26.672 -8.356 39.737 1.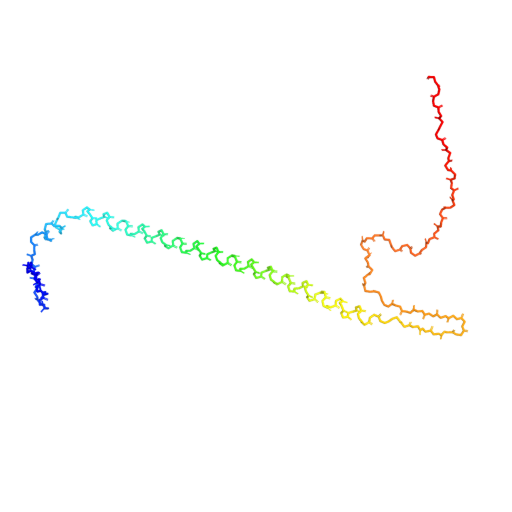00 64.88 87 GLN A CA 1
ATOM 731 C C . GLN A 1 87 ? -27.409 -7.279 40.543 1.00 64.88 87 GLN A C 1
ATOM 733 O O . GLN A 1 87 ? -27.341 -7.280 41.774 1.00 64.88 87 GLN A O 1
ATOM 738 N N . LEU A 1 88 ? -28.096 -6.354 39.869 1.00 66.81 88 LEU A N 1
ATOM 739 C CA . LEU A 1 88 ? -28.839 -5.259 40.478 1.00 66.81 88 LEU A CA 1
ATOM 740 C C . LEU A 1 88 ? -30.142 -5.763 41.114 1.00 66.81 88 LEU A C 1
ATOM 742 O O . LEU A 1 88 ? -31.247 -5.424 40.695 1.00 66.81 88 LEU A O 1
ATOM 746 N N . GLU A 1 89 ? -30.025 -6.589 42.142 1.00 65.94 89 GLU A N 1
ATOM 747 C CA . GLU A 1 89 ? -31.157 -6.992 42.964 1.00 65.94 89 GLU A CA 1
ATOM 748 C C . GLU A 1 89 ? -31.378 -5.929 44.047 1.00 65.94 89 GLU A C 1
ATOM 750 O O . GLU A 1 89 ? -30.481 -5.598 44.827 1.00 65.94 89 GLU A O 1
ATOM 755 N N . SER A 1 90 ? -32.578 -5.346 44.083 1.00 70.88 90 SER A N 1
ATOM 756 C CA . SER A 1 90 ? -32.963 -4.427 45.149 1.00 70.88 90 SER A CA 1
ATOM 757 C C . SER A 1 90 ? -33.247 -5.222 46.419 1.00 70.88 90 SER A C 1
ATOM 759 O O . SER A 1 90 ? -34.034 -6.170 46.428 1.00 70.88 90 SER A O 1
ATOM 761 N N . VAL A 1 91 ? -32.595 -4.840 47.516 1.00 82.06 91 VAL A N 1
ATOM 762 C CA . VAL A 1 91 ? -32.753 -5.542 48.791 1.00 82.06 91 VAL A CA 1
ATOM 763 C C . VAL A 1 91 ? -33.725 -4.761 49.663 1.00 82.06 91 VAL A C 1
ATOM 765 O O . VAL A 1 91 ? -33.471 -3.607 50.023 1.00 82.06 91 VAL A O 1
ATOM 768 N N . GLN A 1 92 ? -34.855 -5.387 49.993 1.00 82.94 92 GLN A N 1
ATOM 769 C CA . GLN A 1 92 ? -35.823 -4.842 50.940 1.00 82.94 92 GLN A CA 1
ATOM 770 C C . GLN A 1 92 ? -35.504 -5.304 52.359 1.00 82.94 92 GLN A C 1
ATOM 772 O O . GLN A 1 92 ? -35.435 -6.498 52.644 1.00 82.94 92 GLN A O 1
ATOM 777 N N . TYR A 1 93 ? -35.346 -4.336 53.252 1.00 88.81 93 TYR A N 1
ATOM 778 C CA . TYR A 1 93 ? -35.168 -4.534 54.680 1.00 88.81 93 TYR A CA 1
ATOM 779 C C . TYR A 1 93 ? -36.425 -4.065 55.397 1.00 88.81 93 TYR A C 1
ATOM 781 O O . TYR A 1 93 ? -36.803 -2.895 55.306 1.00 88.81 93 TYR A O 1
ATOM 789 N N . ASP A 1 94 ? -37.073 -4.980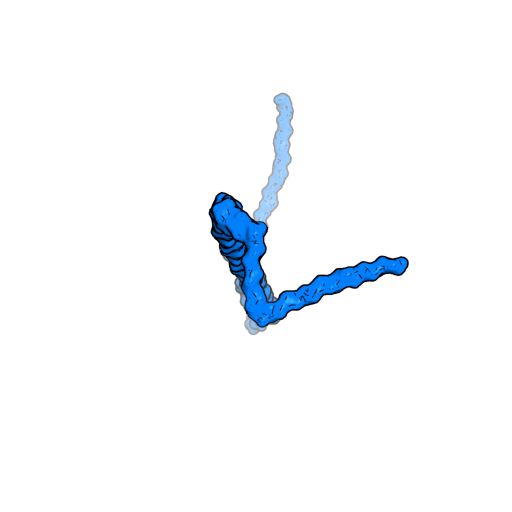 56.111 1.00 87.56 94 ASP A N 1
ATOM 790 C CA . ASP A 1 94 ? -38.271 -4.660 56.874 1.00 87.56 94 ASP A CA 1
ATOM 791 C C . ASP A 1 94 ? -37.899 -4.281 58.310 1.00 87.56 94 ASP A C 1
ATOM 793 O O . ASP A 1 94 ? -37.205 -5.020 59.017 1.00 87.56 94 ASP A O 1
ATOM 797 N N . HIS A 1 95 ? -38.324 -3.093 58.733 1.00 90.81 95 HIS A N 1
ATOM 798 C CA . HIS A 1 95 ? -38.111 -2.572 60.077 1.00 90.81 95 HIS A CA 1
ATOM 799 C C . HIS A 1 95 ? -39.460 -2.426 60.799 1.00 90.81 95 HIS A C 1
ATOM 801 O O . HIS A 1 95 ? -40.496 -2.263 60.162 1.00 90.81 95 HIS A O 1
ATOM 807 N N . PRO A 1 96 ? -39.487 -2.407 62.145 1.00 92.69 96 PRO A N 1
ATOM 808 C CA . PRO A 1 96 ? -40.735 -2.487 62.915 1.00 92.69 96 PRO A CA 1
ATOM 809 C C . PRO A 1 96 ? -41.796 -1.417 62.608 1.00 92.69 96 PRO A C 1
ATOM 811 O O . PRO A 1 96 ? -42.965 -1.629 62.905 1.00 92.69 96 PRO A O 1
ATOM 814 N N . ASN A 1 97 ? -41.400 -0.271 62.043 1.00 89.00 97 ASN A N 1
ATOM 815 C CA . ASN A 1 97 ? -42.295 0.850 61.735 1.00 89.00 97 ASN A CA 1
ATOM 816 C C . ASN A 1 97 ? -42.237 1.304 60.262 1.00 89.00 97 ASN A C 1
ATOM 818 O O . ASN A 1 97 ? -42.886 2.289 59.922 1.00 89.00 97 ASN A O 1
ATOM 822 N N . HIS A 1 98 ? -41.414 0.676 59.414 1.00 86.50 98 HIS A N 1
ATOM 823 C CA . HIS A 1 98 ? -41.234 1.063 58.007 1.00 86.50 98 HIS A CA 1
ATOM 824 C C . HIS A 1 98 ? -40.409 0.019 57.244 1.00 86.50 98 HIS A C 1
ATOM 826 O O . HIS A 1 98 ? -39.648 -0.729 57.845 1.00 86.50 98 HIS A O 1
ATOM 832 N N . THR A 1 99 ? -40.470 0.045 55.916 1.00 86.88 99 THR A N 1
ATOM 833 C CA . THR A 1 99 ? -39.628 -0.794 55.053 1.00 86.88 99 THR A CA 1
ATOM 834 C C . THR A 1 99 ? -38.635 0.090 54.298 1.00 86.88 99 THR A C 1
ATOM 836 O O . THR A 1 99 ? -39.015 1.121 53.739 1.00 86.88 99 THR A O 1
ATOM 839 N N . VAL A 1 100 ? -37.359 -0.298 54.277 1.00 89.44 100 VAL A N 1
ATOM 840 C CA . VAL A 1 100 ? -36.291 0.382 53.529 1.00 89.44 100 VAL A CA 1
ATOM 841 C C . VAL A 1 100 ? -35.900 -0.491 52.346 1.00 89.44 100 VAL A C 1
ATOM 843 O O . VAL A 1 100 ? -35.496 -1.635 52.520 1.00 89.44 100 VAL A O 1
ATOM 846 N N . THR A 1 101 ? -35.998 0.045 51.131 1.00 85.50 101 THR A N 1
ATOM 847 C CA . THR A 1 101 ? -35.458 -0.616 49.933 1.00 85.50 101 THR A CA 1
ATOM 848 C C . THR A 1 101 ? -34.119 0.021 49.594 1.00 85.50 101 THR A C 1
ATOM 850 O O . THR A 1 101 ? -34.065 1.223 49.337 1.00 85.50 101 THR A O 1
ATOM 853 N N . VAL A 1 102 ? -33.046 -0.768 49.609 1.00 82.56 102 VAL A N 1
ATOM 854 C CA . VAL A 1 102 ? -31.719 -0.323 49.178 1.00 82.56 102 VAL A CA 1
ATOM 855 C C . VAL A 1 102 ? -31.487 -0.837 47.765 1.00 82.56 102 VAL A C 1
ATOM 857 O O . VAL A 1 102 ? -31.382 -2.042 47.539 1.00 82.56 102 VAL A O 1
ATOM 860 N N . THR A 1 103 ? -31.404 0.096 46.823 1.00 76.94 103 THR A N 1
ATOM 861 C CA . THR A 1 103 ? -31.026 -0.173 45.436 1.00 76.94 103 THR A CA 1
ATOM 862 C C . THR A 1 103 ? -29.683 0.494 45.200 1.00 76.94 103 THR A C 1
ATOM 864 O O . THR A 1 103 ? -29.579 1.719 45.272 1.00 76.94 103 THR A O 1
ATOM 867 N N . THR A 1 104 ? -28.642 -0.296 44.957 1.00 72.88 104 THR A N 1
ATOM 868 C CA . THR A 1 104 ? -27.370 0.244 44.469 1.00 72.88 104 THR A CA 1
ATOM 869 C C . THR A 1 104 ? -27.614 0.793 43.065 1.00 72.88 104 THR A C 1
ATOM 871 O O . THR A 1 104 ? -28.288 0.144 42.281 1.00 72.88 104 THR A O 1
ATOM 874 N N . ILE A 1 105 ? -27.149 2.000 42.748 1.00 70.44 105 ILE A N 1
ATOM 875 C CA . ILE A 1 105 ? -27.393 2.646 41.450 1.00 70.44 105 ILE A CA 1
ATOM 876 C C . ILE A 1 105 ? -26.028 2.953 40.844 1.00 70.44 105 ILE A C 1
ATOM 878 O O . ILE A 1 105 ? -25.273 3.727 41.430 1.00 70.44 105 ILE A O 1
ATOM 882 N N . SER A 1 106 ? -25.697 2.316 39.723 1.00 60.50 106 SER A N 1
ATOM 883 C CA . SER A 1 106 ? -24.395 2.471 39.058 1.00 60.50 106 SER A CA 1
ATOM 884 C C . SER A 1 106 ? -24.341 3.749 38.215 1.00 60.50 106 SER A C 1
ATOM 886 O O . SER A 1 106 ? -23.378 4.507 38.301 1.00 60.50 106 SER A O 1
ATOM 888 N N . ASP A 1 107 ? -25.430 4.050 37.502 1.00 64.25 107 ASP A N 1
ATOM 889 C CA . ASP A 1 107 ? -25.468 5.121 36.505 1.00 64.25 107 ASP A CA 1
ATOM 890 C C . ASP A 1 107 ? -26.346 6.277 36.975 1.00 64.25 107 ASP A C 1
ATOM 892 O O . ASP A 1 107 ? -27.457 6.515 36.498 1.00 64.25 107 ASP A O 1
ATOM 896 N N . ILE A 1 108 ? -25.840 7.023 37.950 1.00 59.88 108 ILE A N 1
ATOM 897 C CA . ILE A 1 108 ? -26.279 8.400 38.125 1.00 59.88 108 ILE A CA 1
ATOM 898 C C . ILE A 1 108 ? -25.387 9.270 37.238 1.00 59.88 108 ILE A C 1
ATOM 900 O O . ILE A 1 108 ? -24.205 9.472 37.523 1.00 59.88 108 ILE A O 1
ATOM 904 N N . ASP A 1 109 ? -25.965 9.829 36.176 1.00 54.72 109 ASP A N 1
ATOM 905 C CA . ASP A 1 109 ? -25.333 10.913 35.431 1.00 54.72 109 ASP A CA 1
ATOM 906 C C . ASP A 1 109 ? -25.302 12.180 36.309 1.00 54.72 109 ASP A C 1
ATOM 908 O O . ASP A 1 109 ? -26.236 12.981 36.345 1.00 54.72 109 ASP A O 1
ATOM 912 N N . LEU A 1 110 ? -24.212 12.352 37.065 1.00 55.09 110 LEU A N 1
ATOM 913 C CA . LEU A 1 110 ? -23.932 13.564 37.847 1.00 55.09 110 LEU A CA 1
ATOM 914 C C . LEU A 1 110 ? -23.552 14.760 36.957 1.00 55.09 110 LEU A C 1
ATOM 916 O O . LEU A 1 110 ? -23.417 15.876 37.462 1.00 55.09 110 LEU A O 1
ATOM 920 N N . THR A 1 111 ? -23.346 14.543 35.654 1.00 61.56 111 THR A N 1
ATOM 921 C CA . THR A 1 111 ? -22.901 15.575 34.710 1.00 61.56 111 THR A CA 1
ATOM 922 C C . THR A 1 111 ? -24.061 16.234 33.955 1.00 61.56 111 THR A C 1
ATOM 924 O O . THR A 1 111 ? -23.938 17.391 33.547 1.00 61.56 111 THR A O 1
ATOM 927 N N . GLY A 1 112 ? -25.217 15.568 33.859 1.00 55.06 112 GLY A N 1
ATOM 928 C CA . GLY A 1 112 ? -26.465 16.086 33.293 1.00 55.06 112 GLY A CA 1
ATOM 929 C C . GLY A 1 112 ? -27.527 16.348 34.363 1.00 55.06 112 GLY A C 1
ATOM 930 O O . GLY A 1 112 ? -28.289 15.465 34.739 1.00 55.06 112 GLY A O 1
ATOM 931 N N . GLY A 1 113 ? -27.602 17.586 34.857 1.00 55.25 113 GLY A N 1
ATOM 932 C CA . GLY A 1 113 ? -28.482 17.991 35.955 1.00 55.25 113 GLY A CA 1
ATOM 933 C C . GLY A 1 113 ? -29.957 17.595 35.804 1.00 55.25 113 GLY A C 1
ATOM 934 O O . GLY A 1 113 ? -30.731 18.310 35.174 1.00 55.25 113 GLY A O 1
ATOM 935 N N . ARG A 1 114 ? -30.370 16.514 36.477 1.00 52.97 114 ARG A N 1
ATOM 936 C CA . ARG A 1 114 ? -31.743 16.318 36.978 1.00 52.97 114 ARG A CA 1
ATOM 937 C C . ARG A 1 114 ? -31.839 15.176 37.999 1.00 52.97 114 ARG A C 1
ATOM 939 O O . ARG A 1 114 ? -32.650 14.273 37.864 1.00 52.97 114 ARG A O 1
ATOM 946 N N . LEU A 1 115 ? -31.090 15.273 39.096 1.00 51.16 115 LEU A N 1
ATOM 947 C CA . LEU A 1 115 ? -31.419 14.555 40.338 1.00 51.16 115 LEU A CA 1
ATOM 948 C C . LEU A 1 115 ? -32.149 15.462 41.333 1.00 51.16 115 LEU A C 1
ATOM 950 O O . LEU A 1 115 ? -31.755 15.621 42.484 1.00 51.16 115 LEU A O 1
ATOM 954 N N . GLY A 1 116 ? -33.233 16.085 40.875 1.00 48.91 116 GLY A N 1
ATOM 955 C CA . GLY A 1 116 ? -34.186 16.733 41.769 1.00 48.91 116 GLY A CA 1
ATOM 956 C C . GLY A 1 116 ? -35.130 15.692 42.363 1.00 48.91 116 GLY A C 1
ATOM 957 O O . GLY A 1 116 ? -36.262 15.574 41.899 1.00 48.91 116 GLY A O 1
ATOM 958 N N . LEU A 1 117 ? -34.684 14.931 43.369 1.00 49.06 117 LEU A N 1
ATOM 959 C CA . LEU A 1 117 ? -35.617 14.281 44.295 1.00 49.06 117 LEU A CA 1
ATOM 960 C C . LEU A 1 117 ? -36.246 15.386 45.155 1.00 49.06 117 LEU A C 1
ATOM 962 O O . LEU A 1 117 ? -35.704 15.783 46.180 1.00 49.06 117 LEU A O 1
ATOM 966 N N . GLY A 1 118 ? -37.362 15.928 44.674 1.00 41.09 118 GLY A N 1
ATOM 967 C CA . GLY A 1 118 ? -38.082 17.020 45.319 1.00 41.09 118 GLY A CA 1
ATOM 968 C C . GLY A 1 118 ? -38.970 17.744 44.320 1.00 41.09 118 GLY A C 1
ATOM 969 O O . GLY A 1 118 ? -38.645 18.833 43.858 1.00 41.09 118 GLY A O 1
ATOM 970 N N . SER A 1 119 ? -40.076 17.115 43.930 1.00 41.78 119 SER A N 1
ATOM 971 C CA . SER A 1 119 ? -41.145 17.794 43.205 1.00 41.78 119 SER A CA 1
ATOM 972 C C . SER A 1 119 ? -41.870 18.751 44.153 1.00 41.78 119 SER A C 1
ATOM 974 O O . SER A 1 119 ? -42.783 18.336 44.865 1.00 41.78 119 SER A O 1
ATOM 976 N N . GLU A 1 120 ? -41.509 20.029 44.142 1.00 42.59 120 GLU A N 1
ATOM 977 C CA . GLU A 1 120 ? -42.468 21.073 44.498 1.00 42.59 120 GLU A CA 1
ATOM 978 C C . GLU A 1 120 ? -43.249 21.408 43.226 1.00 42.59 120 GLU A C 1
ATOM 980 O O . GLU A 1 120 ? -42.688 21.880 42.237 1.00 42.59 120 GLU A O 1
ATOM 985 N N . GLN A 1 121 ? -44.538 21.070 43.211 1.00 44.19 121 GLN A N 1
ATOM 986 C CA . GLN A 1 121 ? -45.460 21.526 42.174 1.00 44.19 121 GLN A CA 1
ATOM 987 C C . GLN A 1 121 ? -45.593 23.052 42.308 1.00 44.19 121 GLN A C 1
ATOM 989 O O . GLN A 1 121 ? -46.055 23.503 43.3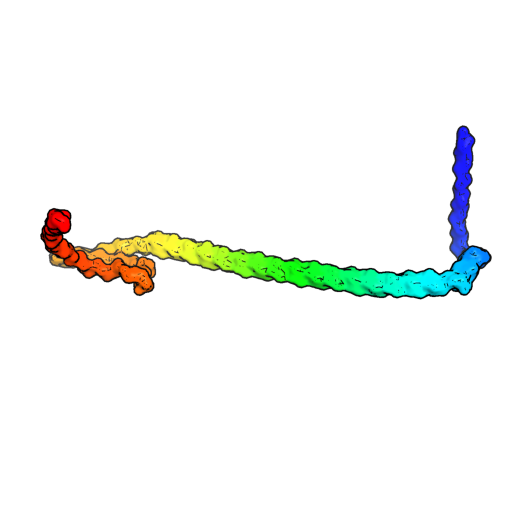59 1.00 44.19 121 GLN A O 1
ATOM 994 N N . PRO A 1 122 ? -45.234 23.869 41.301 1.00 41.97 122 PRO A N 1
ATOM 995 C CA . PRO A 1 122 ? -45.652 25.258 41.305 1.00 41.97 122 PRO A CA 1
ATOM 996 C C . PRO A 1 122 ? -47.168 25.303 41.078 1.00 41.97 122 PRO A C 1
ATOM 998 O O . PRO A 1 122 ? -47.674 24.911 40.027 1.00 41.97 122 PRO A O 1
ATOM 1001 N N . GLU A 1 123 ? -47.870 25.762 42.113 1.00 45.00 123 GLU A N 1
ATOM 1002 C CA . GLU A 1 123 ? -49.252 26.246 42.090 1.00 45.00 123 GLU A CA 1
ATOM 1003 C C . GLU A 1 123 ? -49.551 26.985 40.775 1.00 45.00 123 GLU A C 1
ATOM 1005 O O . GLU A 1 123 ? -48.798 27.860 40.340 1.00 45.00 123 GLU A O 1
ATOM 1010 N N . ALA A 1 124 ? -50.653 26.599 40.131 1.00 49.66 124 ALA A N 1
ATOM 1011 C CA . ALA A 1 124 ? -51.101 27.120 38.851 1.00 49.66 124 ALA A CA 1
ATOM 1012 C C . ALA A 1 124 ? -51.356 28.637 38.917 1.00 49.66 124 ALA A C 1
ATOM 1014 O O . ALA A 1 124 ? -52.459 29.100 39.221 1.00 49.66 124 ALA A O 1
ATOM 1015 N N . ALA A 1 125 ? -50.349 29.433 38.556 1.00 44.25 125 ALA A N 1
ATOM 1016 C CA . ALA A 1 125 ? -50.527 30.847 38.267 1.00 44.25 125 ALA A CA 1
ATOM 1017 C C . ALA A 1 125 ? -51.249 30.976 36.915 1.00 44.25 125 ALA A C 1
ATOM 1019 O O . ALA A 1 125 ? -50.645 30.913 35.848 1.00 44.25 125 ALA A O 1
ATOM 1020 N N . ARG A 1 126 ? -52.578 31.087 37.010 1.00 48.12 126 ARG A N 1
ATOM 1021 C CA . ARG A 1 126 ? -53.545 31.510 35.986 1.00 48.12 126 ARG A CA 1
ATOM 1022 C C . ARG A 1 126 ? -52.901 32.273 34.821 1.00 48.12 126 ARG A C 1
ATOM 1024 O O . ARG A 1 126 ? -52.430 33.395 35.007 1.00 48.12 126 ARG A O 1
ATOM 1031 N N . GLU A 1 127 ? -52.982 31.700 33.620 1.00 44.53 127 GLU A N 1
ATOM 1032 C CA . GLU A 1 127 ? -52.859 32.457 32.374 1.00 44.53 127 GLU A CA 1
ATOM 1033 C C . GLU A 1 127 ? -53.843 33.632 32.416 1.00 44.53 127 GLU A C 1
ATOM 1035 O O . GLU A 1 127 ? -55.061 33.451 32.405 1.00 44.53 127 GLU A O 1
ATOM 1040 N N . GLN A 1 128 ? -53.316 34.851 32.477 1.00 54.75 128 GLN A N 1
ATOM 1041 C CA . GLN A 1 128 ? -54.061 36.025 32.047 1.00 54.75 128 GLN A CA 1
ATOM 1042 C C . GLN A 1 128 ? -53.887 36.125 30.526 1.00 54.75 128 GLN A C 1
ATOM 1044 O O . GLN A 1 128 ? -52.742 36.181 30.066 1.00 54.75 128 GLN A O 1
ATOM 1049 N N . PRO A 1 129 ? -54.967 36.138 29.725 1.00 61.88 129 PRO A N 1
ATOM 1050 C CA . PRO A 1 129 ? -54.843 36.333 28.287 1.00 61.88 129 PRO A CA 1
ATOM 1051 C C . PRO A 1 129 ? -54.287 37.738 27.980 1.00 61.88 129 PRO A C 1
ATOM 1053 O O . PRO A 1 129 ? -54.595 38.694 28.700 1.00 61.88 129 PRO A O 1
ATOM 1056 N N . PRO A 1 130 ? -53.468 37.893 26.921 1.00 64.50 130 PRO A N 1
ATOM 1057 C CA . PRO A 1 130 ? -52.829 39.166 26.602 1.00 64.50 130 PRO A CA 1
ATOM 1058 C C . PRO A 1 130 ? -53.869 40.246 26.247 1.00 64.50 130 PRO A C 1
ATOM 1060 O O . PRO A 1 130 ? -54.855 39.948 25.565 1.00 64.50 130 PRO A O 1
ATOM 1063 N N . PRO A 1 131 ? -53.666 41.511 26.668 1.00 63.44 131 PRO A N 1
ATOM 1064 C CA . PRO A 1 131 ? -54.600 42.588 26.368 1.00 63.44 131 PRO A CA 1
ATOM 1065 C C . PRO A 1 131 ? -54.630 42.879 24.863 1.00 63.44 131 PRO A C 1
ATOM 1067 O O . PRO A 1 131 ? -53.596 43.101 24.230 1.00 63.44 131 PRO A O 1
ATOM 1070 N N . GLN A 1 132 ? -55.835 42.901 24.292 1.00 60.19 132 GLN A N 1
ATOM 1071 C CA . GLN A 1 132 ? -56.052 43.305 22.906 1.00 60.19 132 GLN A CA 1
ATOM 1072 C C . GLN A 1 132 ? -55.728 44.793 22.739 1.00 60.19 132 GLN A C 1
ATOM 1074 O O . GLN A 1 132 ? -56.299 45.651 23.414 1.00 60.19 132 GLN A O 1
ATOM 1079 N N . ARG A 1 133 ? -54.809 45.103 21.822 1.00 50.81 133 ARG A N 1
ATOM 1080 C CA . ARG A 1 133 ? -54.507 46.475 21.413 1.00 50.81 133 ARG A CA 1
ATOM 1081 C C . ARG A 1 133 ? -55.587 46.950 20.439 1.00 50.81 133 ARG A C 1
ATOM 1083 O O . ARG A 1 133 ? -55.559 46.587 19.268 1.00 50.81 133 ARG A O 1
ATOM 1090 N N . ASN A 1 134 ? -56.519 47.760 20.934 1.00 51.88 134 ASN A N 1
ATOM 1091 C CA . ASN A 1 134 ? -57.452 48.532 20.115 1.00 51.88 134 ASN A CA 1
ATOM 1092 C C . ASN A 1 134 ? -56.842 49.910 19.806 1.00 51.88 134 ASN A C 1
ATOM 1094 O O . ASN A 1 134 ? -56.410 50.589 20.738 1.00 51.88 134 ASN A O 1
ATOM 1098 N N . GLY A 1 135 ? -56.855 50.319 18.530 1.00 47.03 135 GLY A N 1
ATOM 1099 C CA . GLY A 1 135 ? -56.476 51.665 18.062 1.00 47.03 135 GLY A CA 1
ATOM 1100 C C . GLY A 1 135 ? -55.130 51.735 17.356 1.00 47.03 135 GLY A C 1
ATOM 1101 O O . GLY A 1 135 ? -54.098 51.888 18.050 1.00 47.03 135 GLY A O 1
#

Sequence (135 aa):
MGKRQHKAAPRPGSVSFSEESRREFLTGFHKRKVERRKKATDEIKQKLKEEQRRVKVERHKEYVKMFQERKEALEEAEELDQLVTSQLESVQYDHPNHTVTVTTISDIDLTGGRLGLGSEQPEAAREQPPPQRNG